Protein AF-A0A956T220-F1 (afdb_monomer_lite)

Sequence (109 aa):
MFQTQLTPEEQEIAERLTEVFEAQDENCDFVFPDEEVRRFLPALLLSAGVDPNEYSSGPLADLFVEFRTWAGVPEIASAQDWVDAACEYYKKQPPNPELLAAVQEVLNS

Secondary structure (DSSP, 8-state):
----PPPHHHHHHHHHHHHHHH-B-TTS-BSS-HHHHHHHHHHHHHHTT--GGG--SSHHHHHHHHHHHHHT--SS--HHHHHHHHHHHHHHSPPPHHHHHHHHHHHH-

Radius of gyration: 14.98 Å; chains: 1; bounding box: 35×30×36 Å

Foldseek 3Di:
DPPPDDDPLRVQLVVQLVCLQCPADPVRHTPADPVLVLLCVLVVCLVVVNQLVVDPDDDSVVSVVVVCVQLVQDPDHDSVSSVVSNVVNCVVVPRDVVSVVSSVVSVVD

Structure (mmCIF, N/CA/C/O backbone):
data_AF-A0A956T220-F1
#
_entry.id   AF-A0A956T220-F1
#
loop_
_atom_site.group_PDB
_atom_site.id
_atom_site.type_symbol
_atom_site.label_atom_id
_atom_site.label_alt_id
_atom_site.label_comp_id
_atom_site.label_asym_id
_atom_site.label_entity_id
_atom_site.label_seq_id
_atom_site.pdbx_PDB_ins_code
_atom_site.Cartn_x
_atom_site.Cartn_y
_atom_site.Cartn_z
_atom_site.occupancy
_atom_site.B_iso_or_equiv
_atom_site.auth_seq_id
_atom_site.auth_comp_id
_atom_site.auth_asym_id
_atom_site.auth_atom_id
_atom_site.pdbx_PDB_model_num
ATOM 1 N N . MET A 1 1 ? 22.315 16.297 5.370 1.00 38.94 1 MET A N 1
ATOM 2 C CA . MET A 1 1 ? 21.334 15.578 6.203 1.00 38.94 1 MET A CA 1
ATOM 3 C C . MET A 1 1 ? 20.148 16.502 6.390 1.00 38.94 1 MET A C 1
ATOM 5 O O . MET A 1 1 ? 20.217 17.384 7.232 1.00 38.94 1 MET A O 1
ATOM 9 N N . PHE A 1 2 ? 19.126 16.379 5.547 1.00 44.66 2 PHE A N 1
ATOM 10 C CA . PHE A 1 2 ? 17.834 16.997 5.824 1.00 44.66 2 PHE A CA 1
ATOM 11 C C . PHE A 1 2 ? 17.050 15.958 6.622 1.00 44.66 2 PHE A C 1
ATOM 13 O O . PHE A 1 2 ? 16.592 14.970 6.062 1.00 44.66 2 PHE A O 1
ATOM 20 N N . GLN A 1 3 ? 17.004 16.109 7.945 1.00 48.50 3 GLN A N 1
ATOM 21 C CA . GLN A 1 3 ? 15.904 15.526 8.704 1.00 48.50 3 GLN A CA 1
ATOM 22 C C . GLN A 1 3 ? 14.730 16.460 8.450 1.00 48.50 3 GLN A C 1
ATOM 24 O O . GLN A 1 3 ? 14.631 17.511 9.080 1.00 48.50 3 GLN A O 1
ATOM 29 N N . THR A 1 4 ? 13.917 16.149 7.447 1.00 58.91 4 THR A N 1
ATOM 30 C CA . THR A 1 4 ? 12.649 16.847 7.269 1.00 58.91 4 THR A CA 1
ATOM 31 C C . THR A 1 4 ? 11.768 16.396 8.428 1.00 58.91 4 THR A C 1
ATOM 33 O O . THR A 1 4 ? 11.309 15.258 8.455 1.00 58.91 4 THR A O 1
ATOM 36 N N . GLN A 1 5 ? 11.643 17.238 9.455 1.00 77.81 5 GLN A N 1
ATOM 37 C CA . GLN A 1 5 ? 10.588 17.068 10.446 1.00 77.81 5 GLN A CA 1
ATOM 38 C C . GLN A 1 5 ? 9.259 17.225 9.717 1.00 77.81 5 GLN A C 1
ATOM 40 O O . GLN A 1 5 ? 9.094 18.190 8.968 1.00 77.81 5 GLN A O 1
ATOM 45 N N . LEU A 1 6 ? 8.354 16.271 9.928 1.00 82.81 6 LEU A N 1
ATOM 46 C CA . LEU A 1 6 ? 6.972 16.406 9.494 1.00 82.81 6 LEU A CA 1
ATOM 47 C C . LEU A 1 6 ? 6.396 17.682 10.111 1.00 82.81 6 LEU A C 1
ATOM 49 O O . LEU A 1 6 ? 6.675 18.017 11.268 1.00 82.81 6 LEU A O 1
ATOM 53 N N . THR A 1 7 ? 5.614 18.408 9.328 1.00 91.06 7 THR A N 1
ATOM 54 C CA . THR A 1 7 ? 4.756 19.464 9.857 1.00 91.06 7 THR A CA 1
ATOM 55 C C . THR A 1 7 ? 3.751 18.869 10.853 1.00 91.06 7 THR A C 1
ATOM 57 O O . THR A 1 7 ? 3.476 17.670 10.803 1.00 91.06 7 THR A O 1
ATOM 60 N N . PRO A 1 8 ? 3.172 19.675 11.763 1.00 91.94 8 PRO A N 1
ATOM 61 C CA . PRO A 1 8 ? 2.156 19.179 12.693 1.00 91.94 8 PRO A CA 1
ATOM 62 C C . PRO A 1 8 ? 0.971 18.500 11.992 1.00 91.94 8 PRO A C 1
ATOM 64 O O . PRO A 1 8 ? 0.472 17.497 12.482 1.00 91.94 8 PRO A O 1
ATOM 67 N N . GLU A 1 9 ? 0.568 19.017 10.831 1.00 91.06 9 GLU A N 1
ATOM 68 C CA . GLU A 1 9 ? -0.496 18.446 10.000 1.00 91.06 9 GLU A CA 1
ATOM 69 C C . GLU A 1 9 ? -0.091 17.085 9.414 1.00 91.06 9 GLU A C 1
ATOM 71 O O . GLU A 1 9 ? -0.818 16.108 9.551 1.00 91.06 9 GLU A O 1
ATOM 76 N N . GLU A 1 10 ? 1.106 16.977 8.829 1.00 89.56 10 GLU A N 1
ATOM 77 C CA . GLU A 1 10 ? 1.617 15.695 8.321 1.00 89.56 10 GLU A CA 1
ATOM 78 C C . GLU A 1 10 ? 1.811 14.664 9.440 1.00 89.56 10 GLU A C 1
ATOM 80 O O . GLU A 1 10 ? 1.612 13.470 9.222 1.00 89.56 10 GLU A O 1
ATOM 85 N N . GLN A 1 11 ? 2.192 15.114 10.638 1.00 91.38 11 GLN A N 1
ATOM 86 C CA . GLN A 1 11 ? 2.294 14.252 11.806 1.00 91.38 11 GLN A CA 1
ATOM 87 C C . GLN A 1 11 ? 0.913 13.745 12.243 1.00 91.38 11 GLN A C 1
ATOM 89 O O . GLN A 1 11 ? 0.765 12.547 12.462 1.00 91.38 11 GLN A O 1
ATOM 94 N N . GLU A 1 12 ? -0.099 14.614 12.310 1.00 93.38 12 GLU A N 1
ATOM 95 C CA . GLU A 1 12 ? -1.477 14.225 12.637 1.00 93.38 12 GLU A CA 1
ATOM 96 C C . GLU A 1 12 ? -2.042 13.227 11.613 1.00 93.38 12 GLU A C 1
ATOM 98 O O . GLU A 1 12 ? -2.634 12.214 11.986 1.00 93.38 12 GLU A O 1
ATOM 103 N N . ILE A 1 13 ? -1.808 13.462 10.318 1.00 92.56 13 ILE A N 1
ATOM 104 C CA . ILE A 1 13 ? -2.202 12.529 9.255 1.00 92.56 13 ILE A CA 1
ATOM 105 C C . ILE A 1 13 ? -1.497 11.179 9.437 1.00 92.56 13 ILE A C 1
ATOM 107 O O . ILE A 1 13 ? -2.141 10.134 9.351 1.00 92.56 13 ILE A O 1
ATOM 111 N N . ALA A 1 14 ? -0.189 11.176 9.708 1.00 91.25 14 ALA A N 1
ATOM 112 C CA . ALA A 1 14 ? 0.570 9.944 9.911 1.00 91.25 14 ALA A CA 1
ATOM 113 C C . ALA A 1 14 ? 0.090 9.155 11.142 1.00 91.25 14 ALA A C 1
ATOM 115 O O . ALA A 1 14 ? -0.027 7.929 11.077 1.00 91.25 14 ALA A O 1
ATOM 116 N N . GLU A 1 15 ? -0.223 9.844 12.241 1.00 94.38 15 GLU A N 1
ATOM 117 C CA . GLU A 1 15 ? -0.785 9.241 13.453 1.00 94.38 15 GLU A CA 1
ATOM 118 C C . GLU A 1 15 ? -2.144 8.595 13.151 1.00 94.38 15 GLU A C 1
ATOM 120 O O . GLU A 1 15 ? -2.329 7.409 13.415 1.00 94.38 15 GLU A O 1
ATOM 125 N N . ARG A 1 16 ? -3.049 9.307 12.472 1.00 96.00 16 ARG A N 1
ATOM 126 C CA . ARG A 1 16 ? -4.376 8.783 12.105 1.00 96.00 16 ARG A CA 1
ATOM 127 C C . ARG A 1 16 ? -4.325 7.630 11.104 1.00 96.00 16 ARG A C 1
ATOM 129 O O . ARG A 1 16 ? -5.118 6.698 11.200 1.00 96.00 16 ARG A O 1
ATOM 136 N N . LEU A 1 17 ? -3.395 7.650 10.149 1.00 94.75 17 LEU A N 1
ATOM 137 C CA . LEU A 1 17 ? -3.173 6.502 9.261 1.00 94.75 17 LEU A CA 1
ATOM 138 C C . LEU A 1 17 ? -2.684 5.281 10.047 1.00 94.75 17 LEU A C 1
ATOM 140 O O . LEU A 1 17 ? -3.139 4.168 9.792 1.00 94.75 17 LEU A O 1
ATOM 144 N N . THR A 1 18 ? -1.793 5.491 11.018 1.00 94.12 18 THR A N 1
ATOM 145 C CA . THR A 1 18 ? -1.316 4.418 11.900 1.00 94.12 18 THR A CA 1
ATOM 146 C C . THR A 1 18 ? -2.466 3.841 12.721 1.00 94.12 18 THR A C 1
ATOM 148 O O . THR A 1 18 ? -2.605 2.625 12.785 1.00 94.12 18 THR A O 1
ATOM 151 N N . GLU A 1 19 ? -3.354 4.685 13.254 1.00 96.25 19 GLU A N 1
ATOM 152 C CA . GLU A 1 19 ? -4.563 4.234 13.956 1.00 96.25 19 GLU A CA 1
ATOM 153 C C . GLU A 1 19 ? -5.465 3.363 13.071 1.00 96.25 19 GLU A C 1
ATOM 155 O O . GLU A 1 19 ? -5.983 2.356 13.546 1.00 96.25 19 GLU A O 1
ATOM 160 N N . VAL A 1 20 ? -5.626 3.696 11.784 1.00 96.38 20 VAL A N 1
ATOM 161 C CA . VAL A 1 20 ? -6.385 2.859 10.835 1.00 96.38 20 VAL A CA 1
ATOM 162 C C . VAL A 1 20 ? -5.719 1.495 10.642 1.00 96.38 20 VAL A C 1
ATOM 164 O O . VAL A 1 20 ? -6.405 0.474 10.647 1.00 96.38 20 VAL A O 1
ATOM 167 N N . PHE A 1 21 ? -4.397 1.460 10.467 1.00 95.56 21 PHE A N 1
ATOM 168 C CA . PHE A 1 21 ? -3.661 0.217 10.209 1.00 95.56 21 PHE A CA 1
ATOM 169 C C . PHE A 1 21 ? -3.523 -0.676 11.447 1.00 95.56 21 PHE A C 1
ATOM 171 O O . PHE A 1 21 ? -3.446 -1.894 11.310 1.00 95.56 21 PHE A O 1
ATOM 178 N N . GLU A 1 22 ? -3.507 -0.089 12.644 1.00 95.38 22 GLU A N 1
ATOM 179 C CA . GLU A 1 22 ? -3.366 -0.802 13.918 1.00 95.38 22 GLU A CA 1
ATOM 180 C C . GLU A 1 22 ? -4.704 -1.017 14.646 1.00 95.38 22 GLU A C 1
ATOM 182 O O . GLU A 1 22 ? -4.720 -1.578 15.743 1.00 95.38 22 GLU A O 1
ATOM 187 N N . ALA A 1 23 ? -5.829 -0.601 14.051 1.00 95.75 23 ALA A N 1
ATOM 188 C CA . ALA A 1 23 ? -7.155 -0.749 14.640 1.00 95.75 23 ALA A CA 1
ATOM 189 C C . ALA A 1 23 ? -7.464 -2.214 14.986 1.00 95.75 23 ALA A C 1
ATOM 191 O O . ALA A 1 23 ? -7.253 -3.121 14.176 1.00 95.75 23 ALA A O 1
ATOM 1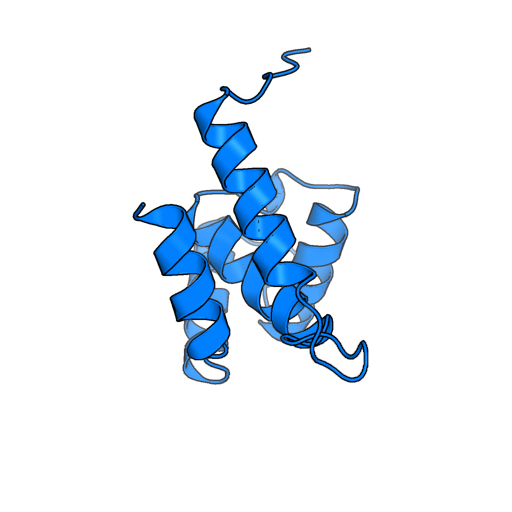92 N N . GLN A 1 24 ? -8.017 -2.435 16.180 1.00 96.31 24 GLN A N 1
ATOM 193 C CA . GLN A 1 24 ? -8.428 -3.749 16.677 1.00 96.31 24 GLN A CA 1
ATOM 194 C C . GLN A 1 24 ? -9.920 -3.778 17.018 1.00 96.31 24 GLN A C 1
ATOM 196 O O . GLN A 1 24 ? -10.494 -2.764 17.422 1.00 96.31 24 GLN A O 1
ATOM 201 N N . ASP A 1 25 ? -10.539 -4.944 16.856 1.00 94.62 25 ASP A N 1
ATOM 202 C CA . ASP A 1 25 ? -11.934 -5.190 17.210 1.00 94.62 25 ASP A CA 1
ATOM 203 C C . ASP A 1 25 ? -12.113 -5.557 18.702 1.00 94.62 25 ASP A C 1
ATOM 205 O O . ASP A 1 25 ? -11.183 -5.504 19.513 1.00 94.62 25 ASP A O 1
ATOM 209 N N . GLU A 1 26 ? -13.333 -5.942 19.089 1.00 95.75 26 GLU A N 1
ATOM 210 C CA . GLU A 1 26 ? -13.658 -6.343 20.467 1.00 95.75 26 GLU A CA 1
ATOM 211 C C . GLU A 1 26 ? -12.948 -7.624 20.946 1.00 95.75 26 GLU A C 1
ATOM 213 O O . GLU A 1 26 ? -12.897 -7.880 22.151 1.00 95.75 26 GLU A O 1
ATOM 218 N N . ASN A 1 27 ? -12.377 -8.406 20.026 1.00 95.50 27 ASN A N 1
ATOM 219 C CA . ASN A 1 27 ? -11.640 -9.638 20.299 1.00 95.50 27 ASN A CA 1
ATOM 220 C C . ASN A 1 27 ? -10.116 -9.426 20.319 1.00 95.50 27 ASN A C 1
ATOM 222 O O . ASN A 1 27 ? -9.378 -10.392 20.518 1.00 95.50 27 ASN A O 1
ATOM 226 N N . CYS A 1 28 ? -9.650 -8.180 20.167 1.00 92.62 28 CYS A N 1
ATOM 227 C CA . CYS A 1 28 ? -8.241 -7.820 19.981 1.00 92.62 28 CYS A CA 1
ATOM 228 C C . CYS A 1 28 ? -7.632 -8.340 18.665 1.00 92.62 28 CYS A C 1
ATOM 230 O O . CYS A 1 28 ? -6.405 -8.391 18.545 1.00 92.62 28 CYS A O 1
ATOM 232 N N . ASP A 1 29 ? -8.463 -8.698 17.684 1.00 94.88 29 ASP A N 1
ATOM 233 C CA . ASP A 1 29 ? -8.009 -9.013 16.332 1.00 94.88 29 ASP A CA 1
ATOM 234 C C . ASP A 1 2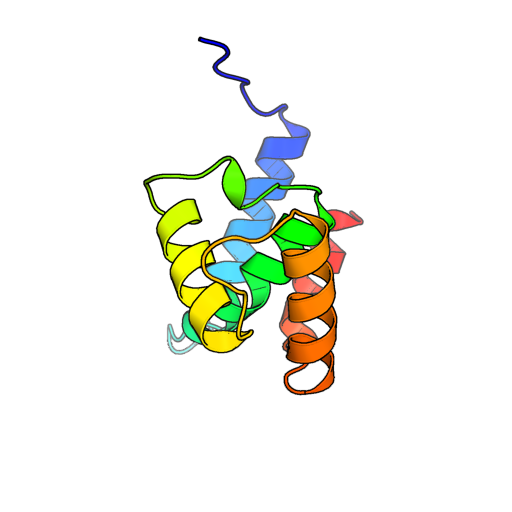9 ? -7.886 -7.719 15.518 1.00 94.88 29 ASP A C 1
ATOM 236 O O . ASP A 1 29 ? -8.653 -6.774 15.708 1.00 94.88 29 ASP A O 1
ATOM 240 N N . PHE A 1 30 ? -6.910 -7.651 14.606 1.00 95.94 30 PHE A N 1
ATOM 241 C CA . PHE A 1 30 ? -6.771 -6.494 13.720 1.00 95.94 30 PHE A CA 1
ATOM 242 C C . PHE A 1 30 ? -7.977 -6.383 12.787 1.00 95.94 30 PHE A C 1
ATOM 244 O O . PHE A 1 30 ? -8.335 -7.352 12.115 1.00 95.94 30 PHE A O 1
ATOM 251 N N . VAL A 1 31 ? -8.552 -5.181 12.700 1.00 96.62 31 VAL A N 1
ATOM 252 C CA . VAL A 1 31 ? -9.662 -4.870 11.787 1.00 96.62 31 VAL A CA 1
ATOM 253 C C . VAL A 1 31 ? -9.242 -5.124 10.338 1.00 96.62 31 VAL A C 1
ATOM 255 O O . VAL A 1 31 ? -9.989 -5.732 9.575 1.00 96.62 31 VAL A O 1
ATOM 258 N N . PHE A 1 32 ? -8.019 -4.722 9.982 1.00 96.25 32 PHE A N 1
ATOM 259 C CA . PHE A 1 32 ? -7.384 -5.060 8.713 1.00 96.25 32 PHE A CA 1
ATOM 260 C C . PHE A 1 32 ? -6.158 -5.940 8.979 1.00 96.25 32 PHE A C 1
ATOM 262 O O . PHE A 1 32 ? -5.220 -5.485 9.633 1.00 96.25 32 PHE A O 1
ATOM 269 N N . PRO A 1 33 ? -6.125 -7.193 8.490 1.00 94.88 33 PRO A N 1
ATOM 270 C CA . PRO A 1 33 ? -4.963 -8.058 8.664 1.00 94.88 33 PRO A CA 1
ATOM 271 C C . PRO A 1 33 ? -3.680 -7.427 8.102 1.00 94.88 33 PRO A C 1
ATOM 273 O O . PRO A 1 33 ? -3.720 -6.775 7.058 1.00 94.88 33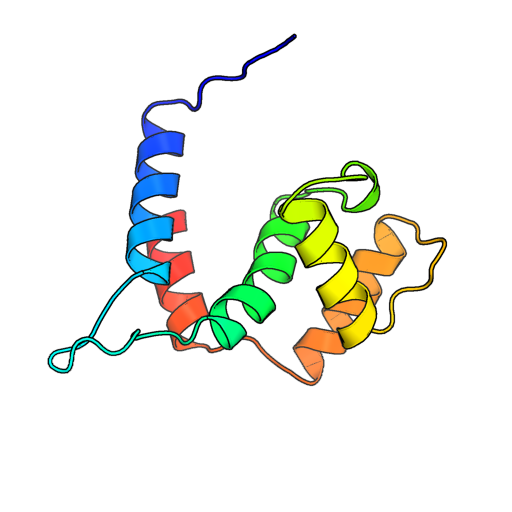 PRO A O 1
ATOM 276 N N . ASP A 1 34 ? -2.526 -7.703 8.725 1.00 92.75 34 ASP A N 1
ATOM 277 C CA . ASP A 1 34 ? -1.214 -7.179 8.287 1.00 92.75 34 ASP A CA 1
ATOM 278 C C . ASP A 1 34 ? -0.952 -7.433 6.793 1.00 92.75 34 ASP A C 1
ATOM 280 O O . ASP A 1 34 ? -0.459 -6.562 6.081 1.00 92.75 34 ASP A O 1
ATOM 284 N N . GLU A 1 35 ? -1.354 -8.599 6.279 1.00 92.75 35 GLU A N 1
ATOM 285 C CA . GLU A 1 35 ? -1.216 -8.923 4.857 1.00 92.75 35 GLU A CA 1
ATOM 286 C C . GLU A 1 35 ? -2.022 -7.976 3.949 1.00 92.75 35 GLU A C 1
ATOM 288 O O . GLU A 1 35 ? -1.543 -7.599 2.877 1.00 92.75 35 GLU A O 1
ATOM 293 N N . GLU A 1 36 ? -3.226 -7.563 4.357 1.00 94.00 36 GLU A N 1
ATOM 294 C CA . GLU A 1 36 ? -4.032 -6.609 3.589 1.00 94.00 36 GLU A CA 1
ATOM 295 C C . GLU A 1 36 ? -3.402 -5.219 3.603 1.00 94.00 36 GLU A C 1
ATOM 297 O O . GLU A 1 36 ? -3.277 -4.596 2.546 1.00 94.00 36 GLU A O 1
ATOM 302 N N . VAL A 1 37 ? -2.932 -4.768 4.769 1.00 95.25 37 VAL A N 1
ATOM 303 C CA . VAL A 1 37 ? -2.228 -3.487 4.908 1.00 95.25 37 VAL A CA 1
ATOM 304 C C . VAL A 1 37 ? -0.957 -3.487 4.055 1.00 95.25 37 VAL A C 1
ATOM 306 O O . VAL A 1 37 ? -0.758 -2.585 3.240 1.00 95.25 37 VAL A O 1
ATOM 309 N N . ARG A 1 38 ? -0.132 -4.537 4.130 1.00 94.25 38 ARG A N 1
ATOM 310 C CA . ARG A 1 38 ? 1.081 -4.675 3.305 1.00 94.25 38 ARG A CA 1
ATOM 311 C C . ARG A 1 38 ? 0.796 -4.673 1.810 1.00 94.25 38 ARG A C 1
ATOM 313 O O . ARG A 1 38 ? 1.572 -4.110 1.045 1.00 94.25 38 ARG A O 1
ATOM 320 N N . ARG A 1 39 ? -0.308 -5.279 1.369 1.00 93.94 39 ARG A N 1
ATOM 321 C CA . ARG A 1 39 ? -0.723 -5.245 -0.042 1.00 93.94 39 ARG A CA 1
ATOM 322 C C . ARG A 1 39 ? -1.317 -3.906 -0.455 1.00 93.94 39 ARG A C 1
ATOM 324 O O . ARG A 1 39 ? -1.350 -3.634 -1.646 1.00 93.94 39 ARG A O 1
ATOM 331 N N . PHE A 1 40 ? -1.780 -3.090 0.485 1.00 95.44 40 PHE A N 1
ATOM 332 C CA . PHE A 1 40 ? -2.317 -1.756 0.230 1.00 95.44 40 PHE A CA 1
ATOM 333 C C . PHE A 1 40 ? -1.216 -0.690 0.125 1.00 95.44 40 PHE A C 1
ATOM 335 O O . PHE A 1 40 ? -1.262 0.166 -0.760 1.00 95.44 40 PHE A O 1
ATOM 342 N N . LEU A 1 41 ? -0.203 -0.744 0.997 1.00 95.38 41 LEU A N 1
ATOM 343 C CA . LEU A 1 41 ? 0.835 0.290 1.109 1.00 95.38 41 LEU A CA 1
ATOM 344 C C . LEU A 1 41 ? 1.536 0.651 -0.218 1.00 95.38 41 LEU A C 1
ATOM 346 O O . LEU A 1 41 ? 1.729 1.844 -0.457 1.00 95.38 41 LEU A O 1
ATOM 350 N N . PRO A 1 42 ? 1.877 -0.289 -1.126 1.00 95.25 42 PRO A N 1
ATOM 351 C CA . PRO A 1 42 ? 2.497 0.068 -2.399 1.00 95.25 42 PRO A CA 1
ATOM 352 C C . PRO A 1 42 ? 1.612 0.965 -3.271 1.00 95.25 42 PRO A C 1
ATOM 354 O O . PRO A 1 42 ? 2.132 1.862 -3.927 1.00 95.25 42 PRO A O 1
ATOM 357 N N . ALA A 1 43 ? 0.285 0.773 -3.265 1.00 93.06 43 ALA A N 1
ATOM 358 C CA . ALA A 1 43 ? -0.629 1.668 -3.980 1.00 93.06 43 ALA A CA 1
ATOM 359 C C . ALA A 1 43 ? -0.576 3.087 -3.404 1.00 93.06 43 ALA A C 1
ATOM 361 O O . ALA A 1 43 ? -0.465 4.048 -4.166 1.00 93.06 43 ALA A O 1
ATOM 362 N N . LEU A 1 44 ? -0.607 3.212 -2.074 1.00 92.81 44 LEU A N 1
ATOM 363 C CA . LEU A 1 44 ? -0.534 4.506 -1.400 1.00 92.81 44 LEU A CA 1
ATOM 364 C C . LEU A 1 44 ? 0.788 5.222 -1.718 1.00 92.81 44 LEU A C 1
ATOM 366 O O . LEU A 1 44 ? 0.771 6.360 -2.183 1.00 92.81 44 LEU A O 1
ATOM 370 N N . LEU A 1 45 ? 1.923 4.539 -1.549 1.00 93.88 45 LEU A N 1
ATOM 371 C CA . LEU A 1 45 ? 3.257 5.104 -1.773 1.00 93.88 45 LEU A CA 1
ATOM 372 C C . LEU A 1 45 ? 3.463 5.544 -3.229 1.00 93.88 45 LEU A C 1
ATOM 374 O O . LEU A 1 45 ? 3.883 6.674 -3.476 1.00 93.88 45 LEU A O 1
ATOM 378 N N . LEU A 1 46 ? 3.110 4.694 -4.197 1.00 93.19 46 LEU A N 1
ATOM 379 C CA . LEU A 1 46 ? 3.219 5.037 -5.618 1.00 93.19 46 LEU A CA 1
ATOM 380 C C . LEU A 1 46 ? 2.307 6.218 -5.982 1.00 93.19 46 LEU A C 1
ATOM 382 O O . LEU A 1 46 ? 2.717 7.096 -6.738 1.00 93.19 46 LEU A O 1
ATOM 386 N N . SER A 1 47 ? 1.095 6.285 -5.417 1.00 89.19 47 SER A N 1
ATOM 387 C CA . SER A 1 47 ? 0.182 7.417 -5.637 1.00 89.19 47 SER A CA 1
ATOM 388 C C . SER A 1 47 ? 0.702 8.733 -5.050 1.00 89.19 47 SER A C 1
ATOM 390 O O . SER A 1 47 ? 0.441 9.798 -5.608 1.00 89.19 47 SER A O 1
ATOM 392 N N . ALA A 1 48 ? 1.494 8.655 -3.977 1.00 88.81 48 ALA A N 1
ATOM 393 C CA . ALA A 1 48 ? 2.179 9.790 -3.367 1.00 88.81 48 ALA A CA 1
ATOM 394 C C . ALA A 1 48 ? 3.464 10.198 -4.119 1.00 88.81 48 ALA A C 1
ATOM 396 O O . ALA A 1 48 ? 4.147 11.134 -3.709 1.00 88.81 48 ALA A O 1
ATOM 397 N N . GLY A 1 49 ? 3.800 9.518 -5.222 1.00 89.88 49 GLY A N 1
ATOM 398 C CA . GLY A 1 49 ? 4.977 9.815 -6.038 1.00 89.88 49 GLY A CA 1
ATOM 399 C C . GLY A 1 49 ? 6.289 9.279 -5.463 1.00 89.88 49 GLY A C 1
ATOM 400 O O . GLY A 1 49 ? 7.354 9.722 -5.885 1.00 89.88 49 GLY A O 1
ATOM 401 N N . VAL A 1 50 ? 6.228 8.340 -4.516 1.00 92.12 50 VAL A N 1
ATOM 402 C CA . VAL A 1 50 ? 7.414 7.659 -3.986 1.00 92.12 50 VAL A CA 1
ATOM 403 C C . VAL A 1 50 ? 8.004 6.776 -5.085 1.00 92.12 50 VAL A C 1
ATOM 405 O O . VAL A 1 50 ? 7.327 5.867 -5.564 1.00 92.12 50 VAL A O 1
ATOM 408 N N . ASP A 1 51 ? 9.258 7.023 -5.478 1.00 93.25 51 ASP A N 1
ATOM 409 C CA . ASP A 1 51 ? 9.981 6.169 -6.428 1.00 93.25 51 ASP A CA 1
ATOM 410 C C . ASP A 1 51 ? 10.605 4.974 -5.683 1.00 93.25 51 ASP A C 1
ATOM 412 O O . ASP A 1 51 ? 11.523 5.164 -4.878 1.00 93.25 51 ASP A O 1
ATOM 416 N N . PRO A 1 52 ? 10.166 3.727 -5.952 1.00 94.19 52 PRO A N 1
ATOM 417 C CA . PRO A 1 52 ? 10.721 2.542 -5.302 1.00 94.19 52 PRO A CA 1
ATOM 418 C C . PRO A 1 52 ? 12.233 2.379 -5.491 1.00 94.19 52 PRO A C 1
ATOM 420 O O . PRO A 1 52 ? 12.897 1.779 -4.648 1.00 94.19 52 PRO A O 1
ATOM 423 N N . ASN A 1 53 ? 12.798 2.919 -6.575 1.00 92.50 53 ASN A N 1
ATOM 424 C CA . ASN A 1 53 ? 14.221 2.792 -6.881 1.00 92.50 53 ASN A CA 1
ATOM 425 C C . ASN A 1 53 ? 15.118 3.657 -5.977 1.00 92.50 53 ASN A C 1
ATOM 427 O O . ASN A 1 53 ? 16.328 3.427 -5.922 1.00 92.50 53 ASN A O 1
ATOM 431 N N . GLU A 1 54 ? 14.554 4.627 -5.250 1.00 93.88 54 GLU A N 1
ATOM 432 C CA . GLU A 1 54 ? 15.294 5.429 -4.266 1.00 93.88 54 GLU A CA 1
ATOM 433 C C . GLU A 1 54 ? 15.577 4.653 -2.966 1.00 93.88 54 GLU A C 1
ATOM 435 O O . GLU A 1 54 ? 16.444 5.041 -2.176 1.00 93.88 54 GLU A O 1
ATOM 440 N N . TYR A 1 55 ? 14.904 3.516 -2.759 1.00 91.31 55 TYR A N 1
ATOM 441 C CA . TYR A 1 55 ? 14.983 2.713 -1.542 1.00 91.31 55 TYR A CA 1
ATOM 442 C C . TYR A 1 55 ? 15.752 1.415 -1.794 1.00 91.31 55 TYR A C 1
ATOM 444 O O . TYR A 1 55 ? 15.220 0.430 -2.295 1.00 91.31 55 TYR A O 1
ATOM 452 N N . SER A 1 56 ? 17.027 1.396 -1.401 1.00 88.94 56 SER A N 1
ATOM 453 C CA . SER A 1 56 ? 17.902 0.220 -1.546 1.00 88.94 56 SER A CA 1
ATOM 454 C C . SER A 1 56 ? 18.032 -0.635 -0.279 1.00 88.94 56 SER A C 1
ATOM 456 O O . SER A 1 56 ? 18.602 -1.723 -0.329 1.00 88.94 56 SER A O 1
ATOM 458 N N . SER A 1 57 ? 17.541 -0.153 0.867 1.00 92.56 57 SER A N 1
ATOM 459 C CA . SER A 1 57 ? 17.560 -0.879 2.142 1.00 92.56 57 SER A CA 1
ATOM 460 C C . SER A 1 57 ? 16.490 -0.364 3.110 1.00 92.56 57 SER A C 1
ATOM 462 O O . SER A 1 57 ? 16.004 0.760 2.966 1.00 92.56 57 SER A O 1
ATOM 464 N N . GLY A 1 58 ? 16.152 -1.179 4.111 1.00 93.38 58 GLY A N 1
ATOM 465 C CA . GLY A 1 58 ? 15.183 -0.848 5.156 1.00 93.38 58 GLY A CA 1
ATOM 466 C C . GLY A 1 58 ? 13.744 -1.257 4.817 1.00 93.38 58 GLY A C 1
ATOM 467 O O . GLY A 1 58 ? 13.501 -1.823 3.753 1.00 93.38 58 GLY A O 1
ATOM 468 N N . PRO A 1 59 ? 12.776 -0.940 5.697 1.00 92.50 59 PRO A N 1
ATOM 469 C CA . PRO A 1 59 ? 11.418 -1.486 5.612 1.00 92.50 59 PRO A CA 1
ATOM 470 C C . PRO A 1 59 ? 10.687 -1.181 4.299 1.00 92.50 59 PRO A C 1
ATOM 472 O O . PRO A 1 59 ? 9.957 -2.024 3.789 1.00 92.50 59 PRO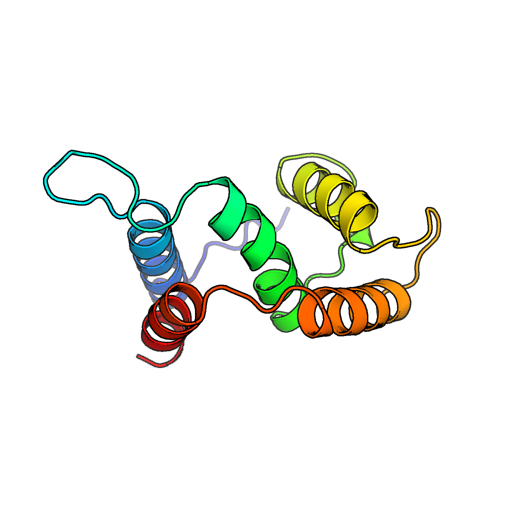 A O 1
ATOM 475 N N . LEU A 1 60 ? 10.906 0.006 3.720 1.00 93.38 60 LEU A N 1
ATOM 476 C CA . LEU A 1 60 ? 10.319 0.364 2.424 1.00 93.38 60 LEU A CA 1
ATOM 477 C C . LEU A 1 60 ? 10.949 -0.418 1.267 1.00 93.38 60 LEU A C 1
ATOM 479 O O . LEU A 1 60 ? 10.236 -0.820 0.353 1.00 93.38 60 LEU A O 1
ATOM 483 N N . ALA A 1 61 ? 12.259 -0.678 1.315 1.00 94.44 61 ALA A N 1
ATOM 484 C CA . ALA A 1 61 ? 12.910 -1.511 0.309 1.00 94.44 61 ALA A CA 1
ATOM 485 C C . ALA A 1 61 ? 12.378 -2.951 0.371 1.00 94.44 61 ALA A C 1
ATOM 487 O O . ALA A 1 61 ? 12.054 -3.521 -0.668 1.00 94.44 61 ALA A O 1
ATOM 488 N N . ASP A 1 62 ? 12.209 -3.503 1.576 1.00 95.12 62 ASP A N 1
ATOM 489 C CA . ASP A 1 62 ? 11.639 -4.841 1.775 1.00 95.12 62 ASP A CA 1
ATOM 490 C C . ASP A 1 62 ? 10.193 -4.915 1.253 1.00 95.12 62 ASP A C 1
ATOM 492 O O . ASP A 1 62 ? 9.853 -5.829 0.499 1.00 95.12 62 ASP A O 1
ATOM 496 N N . LEU A 1 63 ? 9.369 -3.902 1.548 1.00 96.06 63 LEU A N 1
ATOM 497 C CA . LEU A 1 63 ? 8.007 -3.782 1.019 1.00 96.06 63 LEU A CA 1
ATOM 498 C C . LEU A 1 63 ? 7.984 -3.749 -0.518 1.00 96.06 63 LEU A C 1
ATOM 500 O O . LEU A 1 63 ? 7.167 -4.425 -1.143 1.00 96.06 63 LEU A O 1
ATOM 504 N N . PHE A 1 64 ? 8.876 -2.984 -1.154 1.00 96.00 64 PHE A N 1
ATOM 505 C CA . PHE A 1 64 ? 8.939 -2.923 -2.616 1.00 96.00 64 PHE A CA 1
ATOM 506 C C . PHE A 1 64 ? 9.478 -4.214 -3.242 1.00 96.00 64 PHE A C 1
ATOM 508 O O . PHE A 1 64 ? 9.048 -4.579 -4.337 1.00 96.00 64 PHE A O 1
ATOM 515 N N . VAL A 1 65 ? 10.361 -4.947 -2.560 1.00 95.25 65 VAL A N 1
ATOM 516 C CA . VAL A 1 65 ? 10.802 -6.289 -2.981 1.00 95.25 65 VAL A CA 1
ATOM 517 C C . VAL A 1 65 ? 9.648 -7.295 -2.916 1.00 95.25 65 VAL A C 1
ATOM 519 O O . VAL A 1 65 ? 9.445 -8.067 -3.862 1.00 95.25 65 VAL A O 1
ATOM 522 N N . GLU A 1 66 ? 8.860 -7.268 -1.840 1.00 95.00 66 GLU A N 1
ATOM 523 C CA . GLU A 1 66 ? 7.638 -8.067 -1.710 1.00 95.00 66 GLU A CA 1
ATOM 524 C C . GLU A 1 66 ? 6.651 -7.727 -2.837 1.00 95.00 66 GLU A C 1
ATOM 526 O O . GLU A 1 66 ? 6.243 -8.606 -3.603 1.00 95.00 66 GLU A O 1
ATOM 531 N N . PHE A 1 67 ? 6.358 -6.438 -3.028 1.00 96.38 67 PHE A N 1
ATOM 532 C CA . PHE A 1 67 ? 5.440 -5.973 -4.064 1.00 96.38 67 PHE A CA 1
ATOM 533 C C . PHE A 1 67 ? 5.902 -6.329 -5.478 1.00 96.38 67 PHE A C 1
ATOM 535 O O . PHE A 1 67 ? 5.100 -6.793 -6.289 1.00 96.38 67 PHE A O 1
ATOM 542 N N . ARG A 1 68 ? 7.201 -6.193 -5.773 1.00 95.75 68 ARG A N 1
ATOM 543 C CA . ARG A 1 68 ? 7.804 -6.630 -7.041 1.00 95.75 68 ARG A CA 1
ATOM 544 C C . ARG A 1 68 ? 7.484 -8.092 -7.336 1.00 95.75 68 ARG A C 1
ATOM 546 O O . ARG A 1 68 ? 7.155 -8.422 -8.474 1.00 95.75 68 ARG A O 1
ATOM 553 N N . THR A 1 69 ? 7.556 -8.948 -6.319 1.00 94.56 69 THR A N 1
ATOM 554 C CA . THR A 1 69 ? 7.270 -10.382 -6.445 1.00 94.56 69 THR A CA 1
ATOM 555 C C . THR A 1 69 ? 5.792 -10.635 -6.749 1.00 94.56 69 THR A C 1
ATOM 557 O O . THR A 1 69 ? 5.478 -11.473 -7.593 1.00 94.56 69 THR A O 1
ATOM 560 N N . TRP A 1 70 ? 4.878 -9.897 -6.115 1.00 94.62 70 TRP A N 1
ATOM 561 C CA . TRP A 1 70 ? 3.432 -10.040 -6.335 1.00 94.62 70 TRP A CA 1
ATOM 562 C C . TRP A 1 70 ? 2.968 -9.480 -7.683 1.00 94.62 70 TRP A C 1
ATOM 564 O O . TRP A 1 70 ? 2.162 -10.106 -8.373 1.00 94.62 70 TRP A O 1
ATOM 574 N N . ALA A 1 71 ? 3.473 -8.303 -8.053 1.00 95.56 71 ALA A N 1
ATOM 575 C CA . ALA A 1 71 ? 3.065 -7.569 -9.247 1.00 95.56 71 ALA A CA 1
ATOM 576 C C . ALA A 1 71 ? 3.846 -7.975 -10.510 1.00 95.56 71 ALA A C 1
ATOM 578 O O . ALA A 1 71 ? 3.444 -7.621 -11.617 1.00 95.56 71 ALA A O 1
ATOM 579 N N . GLY A 1 72 ? 4.937 -8.736 -10.368 1.00 95.19 72 GLY A N 1
ATOM 580 C CA . GLY A 1 72 ? 5.765 -9.176 -11.493 1.00 95.19 72 GLY A CA 1
ATOM 581 C C . GLY A 1 72 ? 6.612 -8.053 -12.094 1.00 95.19 72 GLY A C 1
ATOM 582 O O . GLY A 1 72 ? 6.822 -8.024 -13.306 1.00 95.19 72 GLY A O 1
ATOM 583 N N . VAL A 1 73 ? 7.084 -7.122 -11.261 1.00 96.00 73 VAL A N 1
ATOM 584 C CA . VAL A 1 73 ? 7.948 -6.014 -11.696 1.00 96.00 73 VAL A CA 1
ATOM 585 C C . VAL A 1 73 ? 9.328 -6.574 -12.090 1.00 96.00 73 VAL A C 1
ATOM 587 O O . VAL A 1 73 ? 9.874 -7.416 -11.371 1.00 96.00 73 VAL A O 1
ATOM 590 N N . PRO A 1 74 ? 9.932 -6.140 -13.210 1.00 92.31 74 PRO A N 1
ATOM 591 C CA . PRO A 1 74 ? 11.266 -6.593 -13.596 1.00 92.31 74 PRO A CA 1
ATOM 592 C C . PRO A 1 74 ? 12.349 -6.148 -12.597 1.00 92.31 74 PRO A C 1
ATOM 594 O O . PRO A 1 74 ? 12.202 -5.164 -11.874 1.00 92.31 74 PRO A O 1
ATOM 597 N N . GLU A 1 75 ? 13.473 -6.872 -12.567 1.00 89.75 75 GLU A N 1
ATOM 598 C CA . GLU A 1 75 ? 14.593 -6.579 -11.656 1.00 89.75 75 GLU A CA 1
ATOM 599 C C . GLU A 1 75 ? 15.188 -5.183 -11.898 1.00 89.75 75 GLU A C 1
ATOM 601 O O . GLU A 1 75 ? 15.480 -4.446 -10.952 1.00 89.75 75 GLU A O 1
ATOM 606 N N . ILE A 1 76 ? 15.296 -4.811 -13.175 1.00 92.44 76 ILE A N 1
ATOM 607 C CA . ILE A 1 76 ? 15.650 -3.472 -13.639 1.00 92.44 76 ILE A CA 1
ATOM 608 C C . ILE A 1 76 ? 14.356 -2.835 -14.150 1.00 92.44 76 ILE A C 1
ATOM 610 O O . ILE A 1 76 ? 13.874 -3.205 -15.219 1.00 92.44 76 ILE A O 1
ATOM 614 N N . ALA A 1 77 ? 13.794 -1.914 -13.368 1.00 93.94 77 ALA A N 1
ATOM 615 C CA . ALA A 1 77 ? 12.512 -1.270 -13.632 1.00 93.94 77 ALA A CA 1
ATOM 616 C C . ALA A 1 77 ? 12.664 0.255 -13.596 1.00 93.94 77 ALA A C 1
ATOM 618 O O . ALA A 1 77 ? 13.289 0.810 -12.694 1.00 93.94 77 ALA A O 1
ATOM 619 N N . SER A 1 78 ? 12.072 0.937 -14.568 1.00 94.25 78 SER A N 1
ATOM 620 C CA . SER A 1 78 ? 11.831 2.377 -14.508 1.00 94.25 78 SER A CA 1
ATOM 621 C C . SER A 1 78 ? 10.670 2.692 -13.557 1.00 94.25 78 SER A C 1
ATOM 623 O O . SER A 1 78 ? 9.879 1.811 -13.222 1.00 94.25 78 SER A O 1
ATOM 625 N N . ALA A 1 79 ? 10.516 3.957 -13.154 1.00 91.38 79 ALA A N 1
ATOM 626 C CA . ALA A 1 79 ? 9.358 4.391 -12.365 1.00 91.38 79 ALA A CA 1
ATOM 627 C C . ALA A 1 79 ? 8.017 4.055 -13.055 1.00 91.38 79 ALA A C 1
ATOM 629 O O . ALA A 1 79 ? 7.060 3.669 -12.389 1.00 91.38 79 ALA A O 1
ATOM 630 N N . GLN A 1 80 ? 7.956 4.122 -14.392 1.00 92.75 80 GLN A N 1
ATOM 631 C CA . GLN A 1 80 ? 6.746 3.773 -15.140 1.00 92.75 80 GLN A CA 1
ATOM 632 C C . GLN A 1 80 ? 6.433 2.271 -15.077 1.00 92.75 80 GLN A C 1
ATOM 634 O O . GLN A 1 80 ? 5.268 1.911 -14.942 1.00 92.75 80 GLN A O 1
ATOM 639 N N . ASP A 1 81 ? 7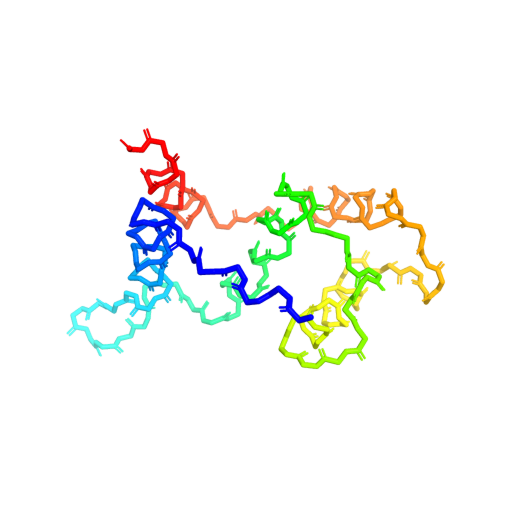.448 1.400 -15.098 1.00 96.44 81 ASP A N 1
ATOM 640 C CA . ASP A 1 81 ? 7.239 -0.054 -14.998 1.00 96.44 81 ASP A CA 1
ATOM 641 C C . ASP A 1 81 ? 6.579 -0.439 -13.663 1.00 96.44 81 ASP A C 1
ATOM 643 O O . ASP A 1 81 ? 5.733 -1.332 -13.620 1.00 96.44 81 ASP A O 1
ATOM 647 N N . TRP A 1 82 ? 6.924 0.259 -12.573 1.00 95.75 82 TRP A N 1
ATOM 648 C CA . TRP A 1 82 ? 6.275 0.085 -11.269 1.00 95.75 82 TRP A CA 1
ATOM 649 C C . TRP A 1 82 ? 4.799 0.485 -11.299 1.00 95.75 82 TRP A C 1
ATOM 651 O O . TRP A 1 82 ? 3.955 -0.251 -10.785 1.00 95.75 82 TRP A O 1
ATOM 661 N N . VAL A 1 83 ? 4.482 1.628 -11.914 1.00 94.25 83 VAL A N 1
ATOM 662 C CA . VAL A 1 83 ? 3.101 2.114 -12.050 1.00 94.25 83 VAL A CA 1
ATOM 663 C C . VAL A 1 83 ? 2.273 1.159 -12.910 1.00 94.25 83 VAL A C 1
ATOM 665 O O . VAL A 1 83 ? 1.179 0.766 -12.507 1.00 94.25 83 VAL A O 1
ATOM 668 N N . ASP A 1 84 ? 2.802 0.728 -14.055 1.00 95.00 84 ASP A N 1
ATOM 669 C CA . ASP A 1 84 ? 2.102 -0.172 -14.975 1.00 95.00 84 ASP A CA 1
ATOM 670 C C . ASP A 1 84 ? 1.833 -1.536 -14.322 1.00 95.00 84 ASP A C 1
ATOM 672 O O . ASP A 1 84 ? 0.711 -2.051 -14.377 1.00 95.00 84 ASP A O 1
ATOM 676 N N . ALA A 1 85 ? 2.831 -2.098 -13.632 1.00 96.19 85 ALA A N 1
ATOM 677 C CA . ALA A 1 85 ? 2.678 -3.344 -12.889 1.00 96.19 85 ALA A CA 1
ATOM 678 C C . ALA A 1 85 ? 1.664 -3.210 -11.745 1.00 96.19 85 ALA A C 1
ATOM 680 O O . ALA A 1 85 ? 0.840 -4.105 -11.549 1.00 96.19 85 ALA A O 1
ATOM 681 N N . ALA A 1 86 ? 1.669 -2.085 -11.024 1.00 95.56 86 ALA A N 1
ATOM 682 C CA . ALA A 1 86 ? 0.683 -1.813 -9.987 1.00 95.56 86 ALA A CA 1
ATOM 683 C C . ALA A 1 86 ? -0.734 -1.734 -10.562 1.00 95.56 86 ALA A C 1
ATOM 685 O O . ALA A 1 86 ? -1.643 -2.380 -10.042 1.00 95.56 86 ALA A O 1
ATOM 686 N N . CYS A 1 87 ? -0.930 -1.018 -11.671 1.00 94.62 87 CYS A N 1
ATOM 687 C CA . CYS A 1 87 ? -2.219 -0.958 -12.350 1.00 94.62 87 CYS A CA 1
ATOM 688 C C . CYS A 1 87 ? -2.724 -2.352 -12.752 1.00 94.62 87 CYS A C 1
ATOM 690 O O . CYS A 1 87 ? -3.894 -2.665 -12.535 1.00 94.62 87 CYS A O 1
ATOM 692 N N . GLU A 1 88 ? -1.869 -3.204 -13.317 1.00 96.81 88 GLU A N 1
ATOM 693 C CA . GLU A 1 88 ? -2.256 -4.566 -13.702 1.00 96.81 88 GLU A CA 1
ATOM 694 C C . GLU A 1 88 ? -2.505 -5.487 -12.502 1.00 96.81 88 GLU A C 1
ATOM 696 O O . GLU A 1 88 ? -3.412 -6.325 -12.546 1.00 96.81 88 GLU A O 1
ATOM 701 N N . TYR A 1 89 ? -1.740 -5.323 -11.423 1.00 96.75 89 TYR A N 1
ATOM 702 C CA . TYR A 1 89 ? -1.927 -6.058 -10.177 1.00 96.75 89 TYR A CA 1
ATOM 703 C C . TYR A 1 89 ? -3.268 -5.704 -9.522 1.00 96.75 89 TYR A C 1
ATOM 705 O O . TYR A 1 89 ? -4.099 -6.591 -9.324 1.00 96.75 89 TYR A O 1
ATOM 713 N N . TYR A 1 90 ? -3.544 -4.419 -9.279 1.00 95.94 90 TYR A N 1
ATOM 714 C CA . TYR A 1 90 ? -4.760 -3.985 -8.578 1.00 95.94 90 TYR A CA 1
ATOM 715 C C . TYR A 1 90 ? -6.042 -4.110 -9.412 1.00 95.94 90 TYR A C 1
ATOM 717 O O . TYR A 1 90 ? -7.131 -4.175 -8.851 1.00 95.94 90 TYR A O 1
ATOM 725 N N . LYS A 1 91 ? -5.956 -4.233 -10.744 1.00 95.69 91 LYS A N 1
ATOM 726 C CA . LYS A 1 91 ? -7.109 -4.662 -11.564 1.00 95.69 91 LYS A CA 1
ATOM 727 C C . LYS A 1 91 ? -7.553 -6.091 -11.243 1.00 95.69 91 LYS A C 1
ATOM 729 O O . LYS A 1 91 ? -8.736 -6.399 -11.349 1.00 95.69 91 LYS A O 1
ATOM 734 N N . LYS A 1 92 ? -6.605 -6.974 -10.913 1.00 96.12 92 LYS A N 1
ATOM 735 C CA . LYS A 1 92 ? -6.856 -8.393 -10.603 1.00 96.12 92 LYS A CA 1
ATOM 736 C C . LYS A 1 92 ? -7.104 -8.615 -9.115 1.00 96.12 92 LYS A C 1
ATOM 738 O O . LYS A 1 92 ? -7.868 -9.503 -8.760 1.00 96.12 92 LYS A O 1
ATOM 743 N N . GLN A 1 93 ? -6.436 -7.825 -8.282 1.00 94.19 93 GLN A N 1
ATOM 744 C CA . GLN A 1 93 ? -6.467 -7.882 -6.827 1.00 94.19 93 GLN A CA 1
ATOM 745 C C . GLN A 1 93 ? -6.760 -6.478 -6.285 1.00 94.19 93 GLN A C 1
ATOM 747 O O . GLN A 1 93 ? -5.839 -5.800 -5.827 1.00 94.19 93 GLN A O 1
ATOM 752 N N . PRO A 1 94 ? -8.006 -5.988 -6.405 1.00 92.75 94 PRO A N 1
ATOM 753 C CA . PRO A 1 94 ? -8.346 -4.656 -5.927 1.00 92.75 94 PRO A CA 1
ATOM 754 C C . PRO A 1 94 ? -8.105 -4.547 -4.414 1.00 92.75 94 PRO A C 1
ATOM 756 O O . PRO A 1 94 ? -8.286 -5.539 -3.702 1.00 92.75 94 PRO A O 1
ATOM 759 N N . PRO A 1 95 ? -7.713 -3.363 -3.911 1.00 91.12 95 PRO A N 1
ATOM 760 C CA . PRO A 1 95 ? -7.585 -3.151 -2.477 1.00 91.12 95 PRO A CA 1
ATOM 761 C C . PRO A 1 95 ? -8.900 -3.417 -1.743 1.00 91.12 95 PRO A C 1
ATOM 763 O O . PRO A 1 95 ? -9.978 -3.252 -2.323 1.00 91.12 95 PRO A O 1
ATOM 766 N N . ASN A 1 96 ? -8.813 -3.773 -0.458 1.00 93.12 96 ASN A N 1
ATOM 767 C CA . ASN A 1 96 ? -9.996 -3.869 0.389 1.00 93.12 96 ASN A CA 1
ATOM 768 C C . ASN A 1 96 ? -10.735 -2.509 0.368 1.00 93.12 96 ASN A C 1
ATOM 770 O O . ASN A 1 96 ? -10.123 -1.481 0.679 1.00 93.12 96 ASN A O 1
ATOM 774 N N . PRO A 1 97 ? -12.019 -2.470 -0.036 1.00 94.75 97 PRO A N 1
ATOM 775 C CA . PRO A 1 97 ? -12.757 -1.219 -0.184 1.00 94.75 97 PRO A CA 1
ATOM 776 C C . PRO A 1 97 ? -12.972 -0.488 1.146 1.00 94.75 97 PRO A C 1
ATOM 778 O O . PRO A 1 97 ? -13.037 0.739 1.144 1.00 94.75 97 PRO A O 1
ATOM 781 N N . GLU A 1 98 ? -13.059 -1.206 2.266 1.00 96.44 98 GLU A N 1
ATOM 782 C CA . GLU A 1 98 ? -13.222 -0.612 3.597 1.00 96.44 98 GLU A CA 1
ATOM 783 C C . GLU A 1 98 ? -11.917 0.033 4.071 1.00 96.44 98 GLU A C 1
ATOM 785 O O . GLU A 1 98 ? -11.934 1.174 4.528 1.00 96.44 98 GLU A O 1
ATOM 790 N N . LEU A 1 99 ? -10.776 -0.634 3.856 1.00 96.00 99 LEU A N 1
ATOM 791 C CA . LEU A 1 99 ? -9.455 -0.054 4.121 1.00 96.00 99 LEU A CA 1
ATOM 792 C C . LEU A 1 99 ? -9.213 1.189 3.256 1.00 96.00 99 LEU A C 1
ATOM 794 O O . LEU A 1 99 ? -8.759 2.219 3.749 1.00 96.00 99 LEU A O 1
ATOM 798 N N . LEU A 1 100 ? -9.556 1.113 1.965 1.00 94.69 100 LEU A N 1
ATOM 799 C CA . LEU A 1 100 ? -9.449 2.252 1.056 1.00 94.69 100 LEU A CA 1
ATOM 800 C C . LEU A 1 100 ? -10.300 3.434 1.536 1.00 94.69 100 LEU A C 1
ATOM 802 O O . LEU A 1 100 ? -9.813 4.563 1.535 1.00 94.69 100 LEU A O 1
ATOM 806 N N . ALA A 1 101 ? -11.546 3.185 1.947 1.00 95.50 101 ALA A N 1
ATOM 807 C CA . ALA A 1 101 ? -12.436 4.224 2.453 1.00 95.50 101 ALA A CA 1
ATOM 808 C C . ALA A 1 101 ? -11.900 4.853 3.750 1.00 95.50 101 ALA A C 1
ATOM 810 O O . ALA A 1 101 ? -11.860 6.078 3.847 1.00 95.50 101 ALA A O 1
ATOM 811 N N . ALA A 1 102 ? -11.422 4.039 4.697 1.00 96.31 102 ALA A N 1
ATOM 812 C CA . ALA A 1 102 ? -10.847 4.518 5.954 1.00 96.31 102 ALA A CA 1
ATOM 813 C C . ALA A 1 102 ? -9.612 5.406 5.720 1.00 96.31 102 ALA A C 1
ATOM 815 O O . ALA A 1 102 ? -9.503 6.494 6.282 1.00 96.31 102 ALA A O 1
ATOM 816 N N . VAL A 1 103 ? -8.708 4.997 4.824 1.00 95.44 103 VAL A N 1
ATOM 817 C CA . VAL A 1 103 ? -7.537 5.808 4.452 1.00 95.44 103 VAL A CA 1
ATOM 818 C C . VAL A 1 103 ? -7.954 7.100 3.744 1.00 95.44 103 VAL A C 1
ATOM 820 O O . VAL A 1 103 ? -7.408 8.164 4.028 1.00 95.44 103 VAL A O 1
ATOM 823 N N . GLN A 1 104 ? -8.939 7.047 2.844 1.00 94.06 104 GLN A N 1
ATOM 824 C CA . GLN A 1 104 ? -9.454 8.242 2.167 1.00 94.06 104 GLN A CA 1
ATOM 825 C C . GLN A 1 104 ? -10.115 9.229 3.131 1.00 94.06 104 GLN A C 1
ATOM 827 O O . GLN A 1 104 ? -10.021 10.433 2.907 1.00 94.06 104 GLN A O 1
ATOM 832 N N . GLU A 1 105 ? -10.773 8.756 4.185 1.00 95.38 105 GLU A N 1
ATOM 833 C CA . GLU A 1 105 ? -11.338 9.624 5.217 1.00 95.38 105 GLU A CA 1
ATOM 834 C C . GLU A 1 105 ? -10.242 10.394 5.962 1.00 95.38 105 GLU A C 1
ATOM 836 O O . GLU A 1 105 ? -10.391 11.591 6.197 1.00 95.38 105 GLU A O 1
ATOM 841 N N . VAL A 1 106 ? -9.111 9.744 6.259 1.00 94.88 106 VAL A N 1
ATOM 842 C CA . VAL A 1 106 ? -7.958 10.402 6.892 1.00 94.88 106 VAL A CA 1
ATOM 843 C C . VAL A 1 106 ? -7.304 11.432 5.971 1.00 94.88 106 VAL A C 1
ATOM 845 O O . VAL A 1 106 ? -6.950 12.513 6.422 1.00 94.88 106 VAL A O 1
ATOM 848 N N . LEU A 1 107 ? -7.149 11.122 4.682 1.00 89.88 107 LEU A N 1
ATOM 849 C CA . LEU A 1 107 ? -6.457 12.006 3.735 1.00 89.88 107 LEU A CA 1
ATOM 850 C C . LEU A 1 107 ? -7.294 13.208 3.264 1.00 89.88 107 LEU A C 1
ATOM 852 O O . LEU A 1 107 ? -6.728 14.156 2.726 1.00 89.88 107 LEU A O 1
ATOM 856 N N . ASN A 1 108 ? -8.623 13.161 3.406 1.00 88.44 108 ASN A N 1
ATOM 857 C CA . ASN A 1 108 ? -9.536 14.213 2.931 1.00 88.44 108 ASN A CA 1
ATOM 858 C C . ASN A 1 108 ? -10.123 15.091 4.049 1.00 88.44 108 ASN A C 1
ATOM 860 O O . ASN A 1 108 ? -10.902 16.001 3.751 1.00 88.44 108 ASN A O 1
ATOM 864 N N . SER A 1 109 ? -9.826 14.783 5.309 1.00 77.31 109 SER A N 1
ATOM 865 C CA . SER A 1 109 ? -10.242 15.565 6.481 1.00 77.31 109 SER A CA 1
ATOM 866 C C . SER A 1 109 ? -9.315 16.743 6.729 1.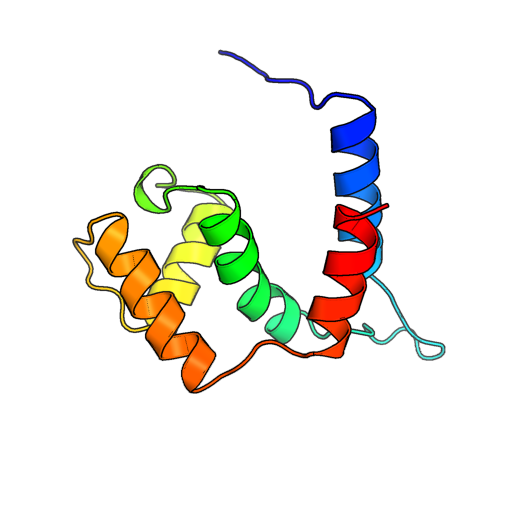00 77.31 109 SER A C 1
ATOM 868 O O . SER A 1 109 ? -9.840 17.831 7.048 1.00 77.31 109 SER A O 1
#

pLDDT: mean 91.92, std 9.28, range [38.94, 96.81]